Protein AF-A0A840HCQ5-F1 (afdb_monomer)

Secondary structure (DSSP, 8-state):
---HHHHHHHHHHS-TT------HHHHHHHHHS-TTGGG-HHHHHHHHHHHHHHS----

Solvent-accessible surface area (backbone atoms only — not comparable to full-atom values): 3576 Å² total; per-residue (Å²): 135,86,50,58,39,54,53,51,47,56,50,70,69,49,59,92,86,54,87,72,75,71,60,67,55,46,55,48,31,43,65,74,40,54,81,70,49,57,73,34,57,67,55,28,34,49,36,31,55,51,37,57,67,75,55,71,81,76,129

Radius of gyration: 11.7 Å; Cα contacts (8 Å, |Δi|>4): 41; chains: 1; bounding box: 25×33×28 Å

pLDDT: mean 81.69, std 10.14, range [53.38, 91.0]

Foldseek 3Di:
DQALLNLVCCVVPDDPPDPRDDPPLLVVLLVVDDPVCNPPRVSSRVSSVVSCVVDDPDD

Structure (mmCIF, N/CA/C/O backbone):
data_AF-A0A840HCQ5-F1
#
_entry.id   AF-A0A8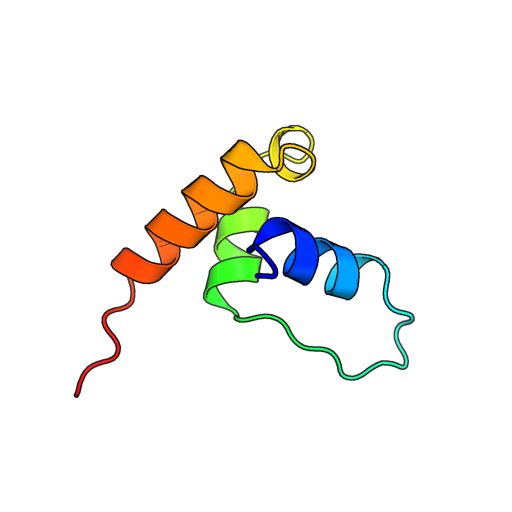40HCQ5-F1
#
loop_
_atom_site.group_PDB
_atom_site.id
_atom_site.type_symbol
_atom_site.label_atom_id
_atom_site.label_alt_id
_atom_site.label_comp_id
_atom_site.label_asym_id
_atom_site.label_entity_id
_atom_site.label_seq_id
_atom_site.pdbx_PDB_ins_code
_atom_site.Cartn_x
_atom_site.Cartn_y
_atom_site.Cartn_z
_atom_site.occupancy
_atom_site.B_iso_or_equiv
_atom_site.auth_seq_id
_atom_site.auth_comp_id
_atom_site.auth_asym_id
_atom_site.auth_atom_id
_atom_site.pdbx_PDB_model_num
ATOM 1 N N . MET A 1 1 ? -14.164 1.660 -8.231 1.00 61.69 1 MET A N 1
ATOM 2 C CA . MET A 1 1 ? -13.399 0.482 -7.772 1.00 61.69 1 MET A CA 1
ATOM 3 C C . MET A 1 1 ? -12.067 1.021 -7.277 1.00 61.69 1 MET A C 1
ATOM 5 O O . MET A 1 1 ? -11.428 1.716 -8.050 1.00 61.69 1 MET A O 1
ATOM 9 N N . MET A 1 2 ? -11.725 0.859 -5.997 1.00 75.69 2 MET A N 1
ATOM 10 C CA . MET A 1 2 ? -10.463 1.386 -5.449 1.00 75.69 2 MET A CA 1
ATOM 11 C C . MET A 1 2 ? -9.355 0.368 -5.696 1.00 75.69 2 MET A C 1
ATOM 13 O O . MET A 1 2 ? -9.460 -0.788 -5.266 1.00 75.69 2 MET A O 1
ATOM 17 N N . ASP A 1 3 ? -8.333 0.794 -6.431 1.00 86.88 3 ASP A N 1
ATOM 18 C CA . ASP A 1 3 ? -7.198 -0.049 -6.784 1.00 86.88 3 ASP A CA 1
ATOM 19 C C . ASP A 1 3 ? -6.226 -0.211 -5.606 1.00 86.88 3 ASP A C 1
ATOM 21 O O . ASP A 1 3 ? -6.362 0.419 -4.554 1.00 86.88 3 ASP A O 1
ATOM 25 N N . ALA A 1 4 ? -5.232 -1.079 -5.779 1.00 85.88 4 ALA A N 1
ATOM 26 C CA . ALA A 1 4 ? -4.193 -1.326 -4.785 1.00 85.88 4 ALA A CA 1
ATOM 27 C C . ALA A 1 4 ? -3.434 -0.043 -4.411 1.00 85.88 4 ALA A C 1
ATOM 29 O O . ALA A 1 4 ? -3.188 0.198 -3.229 1.00 85.88 4 ALA A O 1
ATOM 30 N N . PHE A 1 5 ? -3.152 0.805 -5.402 1.00 88.62 5 PHE A N 1
ATOM 31 C CA . PHE A 1 5 ? -2.526 2.106 -5.182 1.00 88.62 5 PHE A CA 1
ATOM 32 C C . PHE A 1 5 ? -3.352 3.012 -4.265 1.00 88.62 5 PHE A C 1
ATOM 34 O O . PHE A 1 5 ? -2.821 3.549 -3.302 1.00 88.62 5 PHE A O 1
ATOM 41 N N . ASP A 1 6 ? -4.656 3.133 -4.520 1.00 88.69 6 ASP A N 1
ATOM 42 C CA . ASP A 1 6 ? -5.546 4.006 -3.746 1.00 88.69 6 ASP A CA 1
ATOM 43 C C . ASP A 1 6 ? -5.603 3.574 -2.275 1.00 88.69 6 ASP A C 1
ATOM 45 O O . ASP A 1 6 ? -5.421 4.387 -1.374 1.00 88.69 6 ASP A O 1
ATOM 49 N N . ARG A 1 7 ? -5.708 2.262 -2.020 1.00 86.38 7 ARG A N 1
ATOM 50 C CA . ARG A 1 7 ? -5.659 1.711 -0.655 1.00 86.38 7 ARG A CA 1
ATOM 51 C C . ARG A 1 7 ? -4.322 1.955 0.038 1.00 86.38 7 ARG A C 1
ATOM 53 O O . ARG A 1 7 ? -4.307 2.263 1.228 1.00 86.38 7 ARG A O 1
ATOM 60 N N . PHE A 1 8 ? -3.211 1.785 -0.681 1.00 87.00 8 PHE A N 1
ATOM 61 C CA . PHE A 1 8 ? -1.882 2.047 -0.134 1.00 87.00 8 PHE A CA 1
ATOM 62 C C . PHE A 1 8 ? -1.716 3.528 0.212 1.00 87.00 8 PHE A C 1
ATOM 64 O O . PHE A 1 8 ? -1.242 3.847 1.298 1.00 87.00 8 PHE A O 1
ATOM 71 N N . TRP A 1 9 ? -2.176 4.427 -0.658 1.00 86.75 9 TRP A N 1
ATOM 72 C CA . TRP A 1 9 ? -2.119 5.866 -0.425 1.00 86.75 9 TRP A CA 1
ATOM 73 C C . TRP A 1 9 ? -3.028 6.339 0.695 1.00 86.75 9 TRP A C 1
ATOM 75 O O . TRP A 1 9 ? -2.568 7.080 1.553 1.00 86.75 9 TRP A O 1
ATOM 85 N N . GLN A 1 10 ? -4.249 5.821 0.796 1.00 86.00 10 GLN A N 1
ATOM 86 C CA . GLN A 1 10 ? -5.102 6.085 1.954 1.00 86.00 10 GLN A CA 1
ATOM 87 C C . GLN A 1 10 ? -4.475 5.600 3.264 1.00 86.00 10 GLN A C 1
ATOM 89 O O . GLN A 1 10 ? -4.629 6.242 4.297 1.00 86.00 10 GLN A O 1
ATOM 94 N N . TRP A 1 11 ? -3.764 4.472 3.243 1.00 87.12 11 TRP A N 1
ATOM 95 C CA . TRP A 1 11 ? -3.058 3.975 4.420 1.00 87.12 11 TRP A CA 1
ATOM 96 C C . TRP A 1 11 ? -1.800 4.770 4.757 1.00 87.12 11 TRP A C 1
ATOM 98 O O . TRP A 1 11 ? -1.504 4.921 5.941 1.00 87.12 11 TRP A O 1
ATOM 108 N N . ALA A 1 12 ? -1.069 5.246 3.751 1.00 84.94 12 ALA A N 1
ATOM 109 C CA . ALA A 1 12 ? 0.152 6.021 3.929 1.00 84.94 12 ALA A CA 1
ATOM 110 C C . ALA A 1 12 ? -0.136 7.468 4.362 1.00 84.94 12 ALA A C 1
ATOM 112 O O . ALA A 1 12 ? 0.643 8.034 5.122 1.00 84.94 12 ALA A O 1
ATOM 113 N N . ASP A 1 13 ? -1.247 8.045 3.896 1.00 86.94 13 ASP A N 1
ATOM 114 C CA . ASP A 1 13 ? -1.687 9.414 4.203 1.00 86.94 13 ASP A CA 1
ATOM 115 C C . ASP A 1 13 ? -2.421 9.522 5.551 1.00 86.94 13 ASP A C 1
ATOM 117 O O . ASP A 1 13 ? -2.497 10.597 6.145 1.00 86.94 13 ASP A O 1
ATOM 121 N N . LYS A 1 14 ? -2.957 8.410 6.077 1.00 82.50 14 LYS A N 1
ATOM 122 C CA . LYS A 1 14 ? -3.739 8.453 7.317 1.00 82.50 14 LYS A CA 1
ATOM 123 C C . LYS A 1 14 ? -2.890 8.940 8.515 1.00 82.50 14 LYS A C 1
ATOM 125 O O . LYS A 1 14 ? -1.731 8.541 8.665 1.00 82.50 14 LYS A O 1
ATOM 130 N N . PRO A 1 15 ? -3.494 9.680 9.461 1.00 77.81 15 PRO A N 1
ATOM 131 C CA . PRO A 1 15 ? -2.868 9.950 10.751 1.00 77.81 15 PRO A CA 1
ATOM 132 C C . PRO A 1 15 ? -2.708 8.654 11.561 1.00 77.81 15 PRO A C 1
ATOM 134 O O . PRO A 1 15 ? -3.527 7.740 11.452 1.00 77.81 15 PRO A O 1
ATOM 137 N N . LEU A 1 16 ? -1.672 8.585 12.408 1.00 71.19 16 LEU A N 1
ATOM 138 C CA . LEU A 1 16 ? -1.309 7.401 13.214 1.00 71.19 16 LEU A CA 1
ATOM 139 C C . LEU A 1 16 ? -2.473 6.845 14.067 1.00 71.19 16 LEU A C 1
ATOM 141 O O . LEU A 1 16 ? -2.480 5.678 14.444 1.00 71.19 16 LEU A O 1
ATOM 145 N N . GLU A 1 17 ? -3.452 7.700 14.347 1.00 78.31 17 GLU A N 1
ATOM 146 C CA . GLU A 1 17 ? -4.670 7.466 15.125 1.00 78.31 17 GLU A CA 1
ATOM 147 C C . GLU A 1 17 ? -5.699 6.587 14.395 1.00 78.31 17 GLU A C 1
ATOM 149 O O . GLU A 1 17 ? -6.613 6.043 15.012 1.00 78.31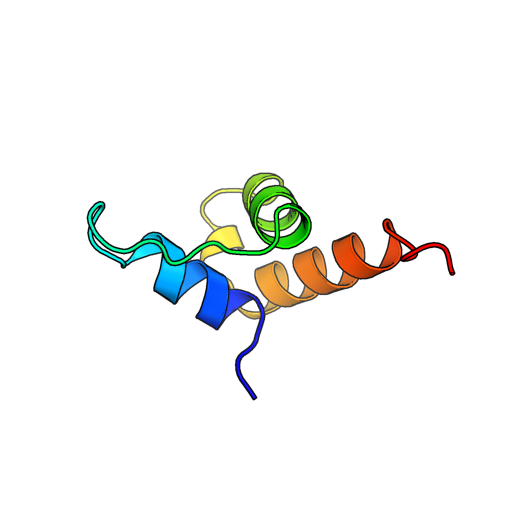 17 GLU A O 1
ATOM 154 N N . ASN A 1 18 ? -5.580 6.460 13.070 1.00 75.75 18 ASN A N 1
ATOM 155 C CA . ASN A 1 18 ? -6.557 5.765 12.249 1.00 75.75 18 ASN A CA 1
ATOM 156 C C . ASN A 1 18 ? -6.197 4.269 12.127 1.00 75.75 18 ASN A C 1
ATOM 158 O O . ASN A 1 18 ? -5.155 3.937 11.555 1.00 75.75 18 ASN A O 1
ATOM 162 N N . PRO A 1 19 ? -7.057 3.335 12.580 1.00 70.31 19 PRO A N 1
ATOM 163 C CA . PRO A 1 19 ? -6.792 1.897 12.524 1.00 70.31 19 PRO A CA 1
ATOM 164 C C . PRO A 1 19 ? -6.900 1.299 11.109 1.00 70.31 19 PRO A C 1
ATOM 166 O O . PRO A 1 19 ? -6.996 0.079 1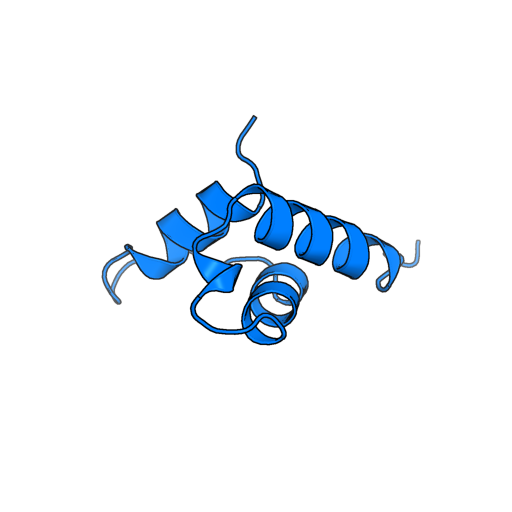0.966 1.00 70.31 19 PRO A O 1
ATOM 169 N N . LEU A 1 20 ? -6.893 2.119 10.049 1.00 77.62 20 LEU A N 1
ATOM 170 C CA . LEU A 1 20 ? -6.913 1.637 8.671 1.00 77.62 20 LEU A CA 1
ATOM 171 C C . LEU A 1 20 ? -5.716 0.706 8.452 1.00 77.62 20 LEU A C 1
ATOM 173 O O . LEU A 1 20 ? -4.560 1.123 8.517 1.00 77.62 20 LEU A O 1
ATOM 177 N N . THR A 1 21 ? -5.980 -0.564 8.199 1.00 79.94 21 THR A N 1
ATOM 178 C CA . THR A 1 21 ? -4.961 -1.563 7.883 1.00 79.94 21 THR A CA 1
ATOM 179 C C . THR A 1 21 ? -5.123 -1.966 6.427 1.00 79.94 21 THR A C 1
ATOM 181 O O . THR A 1 21 ? -6.237 -2.085 5.920 1.00 79.94 21 THR A O 1
ATOM 184 N N . ILE A 1 22 ? -4.002 -2.121 5.728 1.00 85.56 22 ILE A N 1
ATOM 185 C CA . ILE A 1 22 ? -3.989 -2.680 4.376 1.00 85.56 22 ILE A CA 1
ATOM 186 C C . ILE A 1 22 ? -3.633 -4.162 4.440 1.00 85.56 22 ILE A C 1
ATOM 188 O O . ILE A 1 22 ? -2.982 -4.586 5.400 1.00 85.56 22 ILE A O 1
ATOM 192 N N . PRO A 1 23 ? -4.027 -4.955 3.430 1.00 84.06 23 PRO A N 1
ATOM 193 C CA . PRO A 1 23 ? -3.600 -6.342 3.327 1.00 84.06 23 PRO A CA 1
ATOM 194 C C . PRO A 1 23 ? -2.074 -6.445 3.422 1.00 84.06 23 PRO A C 1
ATOM 196 O O . PRO A 1 23 ? -1.357 -5.679 2.773 1.00 84.06 23 PRO A O 1
ATOM 199 N N . ALA A 1 24 ? -1.573 -7.400 4.207 1.00 84.00 24 ALA A N 1
ATOM 200 C CA . ALA A 1 24 ? -0.133 -7.590 4.390 1.00 84.00 24 ALA A CA 1
ATOM 201 C C . ALA A 1 24 ? 0.582 -7.893 3.061 1.00 84.00 24 ALA A C 1
ATOM 203 O O . ALA A 1 24 ? 1.687 -7.408 2.836 1.00 84.00 24 ALA A O 1
ATOM 204 N N . GLU A 1 25 ? -0.078 -8.627 2.161 1.00 85.38 25 GLU A N 1
ATOM 205 C CA . GLU A 1 25 ? 0.373 -8.880 0.786 1.00 85.38 25 GLU A CA 1
ATOM 206 C C . GLU A 1 25 ? 0.572 -7.584 -0.013 1.00 85.38 25 GLU A C 1
ATOM 208 O O . GLU A 1 25 ? 1.583 -7.434 -0.688 1.00 85.38 25 GLU A O 1
ATOM 213 N N . LEU A 1 26 ? -0.339 -6.612 0.125 1.00 86.00 26 LEU A N 1
ATOM 214 C CA . LEU A 1 26 ? -0.264 -5.329 -0.569 1.00 86.00 26 LEU A CA 1
ATOM 215 C C . LEU A 1 26 ? 0.885 -4.497 -0.005 1.00 86.00 26 LEU A C 1
ATOM 217 O O . LEU A 1 26 ? 1.693 -3.966 -0.760 1.00 86.00 26 LEU A O 1
ATOM 221 N N . HIS A 1 27 ? 0.979 -4.411 1.323 1.00 87.06 27 HIS A N 1
ATOM 222 C CA . HIS A 1 27 ? 2.072 -3.700 1.978 1.00 87.06 27 HIS A CA 1
ATOM 223 C C . HIS A 1 27 ? 3.432 -4.281 1.579 1.00 87.06 27 HIS A C 1
ATOM 225 O O . HIS A 1 27 ? 4.348 -3.535 1.242 1.00 87.06 27 HIS A O 1
ATOM 231 N N . ARG A 1 28 ? 3.557 -5.613 1.575 1.00 87.12 28 ARG A N 1
ATOM 232 C CA . ARG A 1 28 ? 4.781 -6.306 1.177 1.00 87.12 28 ARG A CA 1
ATOM 233 C C . ARG A 1 28 ? 5.112 -6.067 -0.298 1.00 87.12 28 ARG A C 1
ATOM 235 O O . ARG A 1 28 ? 6.222 -5.637 -0.577 1.00 87.12 28 ARG A O 1
ATOM 242 N N . ALA A 1 29 ? 4.153 -6.250 -1.205 1.00 89.50 29 ALA A N 1
ATOM 243 C CA . ALA A 1 29 ? 4.356 -6.041 -2.638 1.00 89.50 29 ALA A CA 1
ATOM 244 C C . ALA A 1 29 ? 4.846 -4.622 -2.957 1.00 89.50 29 ALA A C 1
ATOM 246 O O . ALA A 1 29 ? 5.775 -4.439 -3.736 1.00 89.50 29 ALA A O 1
ATOM 247 N N . VAL A 1 30 ? 4.264 -3.608 -2.307 1.00 87.06 30 VAL A N 1
ATOM 248 C CA . VAL A 1 30 ? 4.684 -2.209 -2.477 1.00 87.06 30 VAL A CA 1
ATOM 249 C C . VAL A 1 30 ? 6.043 -1.942 -1.824 1.00 87.06 30 VAL A C 1
ATOM 251 O O . VAL A 1 30 ? 6.844 -1.179 -2.354 1.00 87.06 30 VAL A O 1
ATOM 254 N N . MET A 1 31 ? 6.346 -2.581 -0.694 1.00 88.38 31 MET A N 1
ATOM 255 C CA . MET A 1 31 ? 7.665 -2.494 -0.058 1.00 88.38 31 MET A CA 1
ATOM 256 C C . MET A 1 31 ? 8.775 -3.145 -0.896 1.00 88.38 31 MET A C 1
ATOM 258 O O . MET A 1 31 ? 9.907 -2.664 -0.848 1.00 88.38 31 MET A O 1
ATOM 262 N N . GLU A 1 32 ? 8.464 -4.184 -1.674 1.00 89.62 32 GLU A N 1
ATOM 263 C CA . GLU A 1 32 ? 9.393 -4.822 -2.618 1.00 89.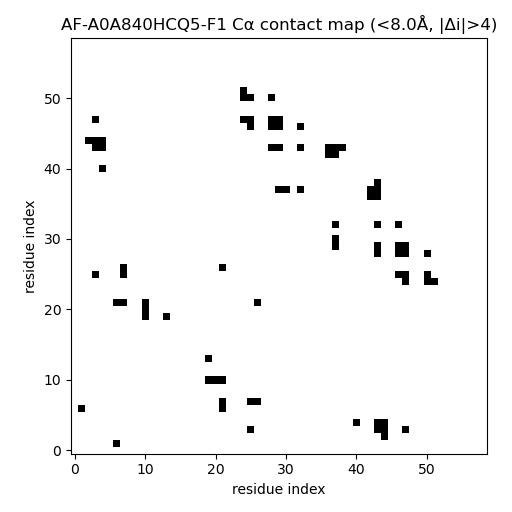62 32 GLU A CA 1
ATOM 264 C C . GLU A 1 32 ? 9.698 -3.933 -3.840 1.00 89.62 32 GLU A C 1
ATOM 266 O O . GLU A 1 32 ? 10.767 -4.064 -4.437 1.00 89.62 32 GLU A O 1
ATOM 271 N N . LEU A 1 33 ? 8.823 -2.973 -4.171 1.00 87.81 33 LEU A N 1
ATOM 272 C CA . LEU A 1 33 ? 9.093 -1.950 -5.185 1.00 87.81 33 LEU A CA 1
ATOM 273 C C . LEU A 1 33 ? 10.098 -0.903 -4.685 1.00 87.81 33 LEU A C 1
ATOM 275 O O . LEU A 1 33 ? 10.125 -0.542 -3.498 1.00 87.81 33 LEU A O 1
ATOM 279 N N . ALA A 1 34 ? 10.886 -0.354 -5.614 1.00 88.94 34 ALA A N 1
ATOM 280 C CA . ALA A 1 34 ? 11.748 0.785 -5.329 1.00 88.94 34 ALA A CA 1
ATOM 281 C C . ALA A 1 34 ? 10.901 2.025 -4.983 1.00 88.94 34 ALA A C 1
ATOM 283 O O . ALA A 1 34 ? 9.774 2.160 -5.459 1.00 88.94 34 ALA A O 1
ATOM 284 N N . PRO A 1 35 ? 11.409 2.950 -4.151 1.00 85.38 35 PRO A N 1
ATOM 285 C CA . PRO A 1 35 ? 10.626 4.082 -3.655 1.00 85.38 35 PRO A CA 1
ATOM 286 C C . PRO A 1 35 ? 10.055 4.993 -4.753 1.00 85.38 35 PRO A C 1
ATOM 288 O O . PRO A 1 35 ? 9.018 5.610 -4.518 1.00 85.38 35 PRO A O 1
ATOM 291 N N . ASP A 1 36 ? 10.695 5.057 -5.923 1.00 88.25 36 ASP A N 1
ATOM 292 C CA . ASP A 1 36 ? 10.187 5.791 -7.088 1.00 88.25 36 ASP A CA 1
ATOM 293 C C . ASP A 1 36 ? 8.966 5.072 -7.695 1.00 88.25 36 ASP A C 1
ATOM 295 O O . ASP A 1 36 ? 7.884 5.648 -7.778 1.00 88.25 36 ASP A O 1
ATOM 299 N N . ASP A 1 37 ? 9.084 3.759 -7.927 1.00 88.81 37 ASP A N 1
ATOM 300 C CA . ASP A 1 37 ? 8.016 2.898 -8.456 1.00 88.81 37 ASP A CA 1
ATOM 301 C C . ASP A 1 37 ? 6.795 2.782 -7.523 1.00 88.81 37 ASP A C 1
ATOM 303 O O . ASP A 1 37 ? 5.693 2.465 -7.969 1.00 88.81 37 ASP A O 1
ATOM 307 N N . ARG A 1 38 ? 6.947 3.055 -6.219 1.00 86.25 38 ARG A N 1
ATOM 308 C CA . ARG A 1 38 ? 5.813 3.102 -5.269 1.00 86.25 38 ARG A CA 1
ATOM 309 C C . ARG A 1 38 ? 4.844 4.247 -5.560 1.00 86.25 38 ARG A C 1
ATOM 311 O O . ARG A 1 38 ? 3.713 4.209 -5.078 1.00 86.25 38 ARG A O 1
ATOM 318 N N . ARG A 1 39 ? 5.274 5.271 -6.305 1.00 86.06 39 ARG A N 1
ATOM 319 C CA . ARG A 1 39 ? 4.411 6.371 -6.763 1.00 86.06 39 ARG A CA 1
ATOM 320 C C . ARG A 1 39 ? 3.722 6.059 -8.091 1.00 86.06 39 ARG A C 1
ATOM 322 O O . ARG A 1 39 ? 2.749 6.733 -8.425 1.00 86.06 39 ARG A O 1
ATOM 329 N N . ASP A 1 40 ? 4.161 5.023 -8.802 1.00 90.62 40 ASP A N 1
ATOM 330 C CA . ASP A 1 40 ? 3.543 4.571 -10.041 1.00 90.62 40 ASP A CA 1
ATOM 331 C C . ASP A 1 40 ? 2.336 3.676 -9.767 1.00 90.62 40 ASP A C 1
ATOM 333 O O . ASP A 1 40 ? 2.445 2.531 -9.318 1.00 90.62 40 ASP A O 1
ATOM 337 N N . ARG A 1 41 ? 1.148 4.188 -10.106 1.00 90.25 41 ARG A N 1
ATOM 338 C CA . ARG A 1 41 ? -0.120 3.461 -9.954 1.00 90.25 41 ARG A CA 1
ATOM 339 C C . ARG A 1 41 ? -0.111 2.118 -10.677 1.00 90.25 41 ARG A C 1
ATOM 341 O O . ARG A 1 41 ? -0.621 1.139 -10.138 1.00 90.25 41 ARG A O 1
ATOM 348 N N . GLU A 1 42 ? 0.445 2.079 -11.885 1.00 90.56 42 GLU A N 1
ATOM 349 C CA . GLU A 1 42 ? 0.511 0.860 -12.692 1.00 90.56 42 GLU A CA 1
ATOM 350 C C . GLU A 1 42 ? 1.379 -0.203 -12.015 1.00 90.56 42 GLU A C 1
ATOM 352 O O . GLU A 1 42 ? 0.935 -1.336 -11.847 1.00 90.56 42 GLU A O 1
ATOM 357 N N . LYS A 1 43 ? 2.562 0.180 -11.525 1.00 91.00 43 LYS A N 1
ATOM 358 C CA . LYS A 1 43 ? 3.497 -0.752 -10.889 1.00 91.00 43 LYS A CA 1
ATOM 359 C C . LYS A 1 43 ? 3.012 -1.257 -9.544 1.00 91.00 43 LYS A C 1
ATOM 361 O O . LYS A 1 43 ? 3.126 -2.445 -9.264 1.00 91.00 43 LYS A O 1
ATOM 366 N N . VAL A 1 44 ? 2.412 -0.389 -8.732 1.00 89.12 44 VAL A N 1
ATOM 367 C CA . VAL A 1 44 ? 1.780 -0.804 -7.473 1.00 89.12 44 VAL A CA 1
ATOM 368 C C . VAL A 1 44 ? 0.622 -1.769 -7.730 1.00 89.12 44 VAL A C 1
ATOM 370 O O . VAL A 1 44 ? 0.475 -2.757 -7.010 1.00 89.12 44 VAL A O 1
ATOM 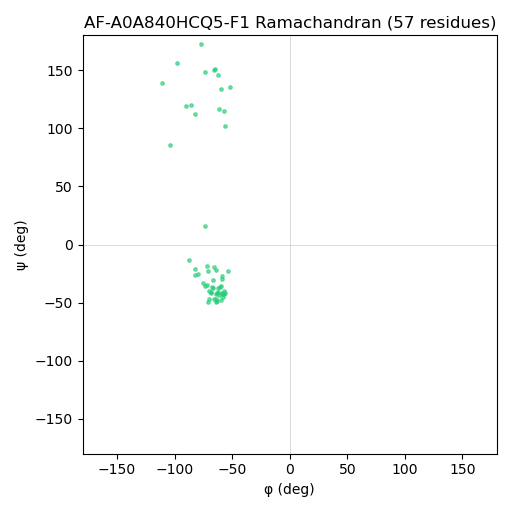373 N N . ASN A 1 45 ? -0.191 -1.519 -8.760 1.00 89.50 45 ASN A N 1
ATOM 374 C CA . ASN A 1 45 ? -1.287 -2.414 -9.119 1.00 89.50 45 ASN A CA 1
ATOM 375 C C . ASN A 1 45 ? -0.793 -3.761 -9.659 1.00 89.50 45 ASN A C 1
ATOM 377 O O . ASN A 1 45 ? -1.350 -4.789 -9.275 1.00 89.50 45 ASN A O 1
ATOM 381 N N . ASP A 1 46 ? 0.243 -3.768 -10.498 1.00 90.75 46 ASP A N 1
ATOM 382 C CA . ASP A 1 46 ? 0.864 -4.990 -11.015 1.00 90.75 46 ASP A CA 1
ATOM 383 C 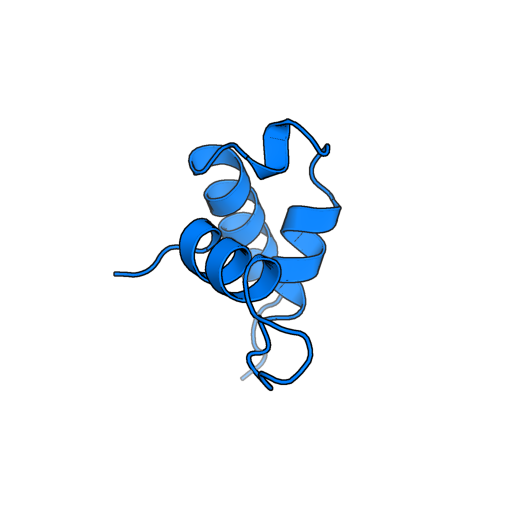C . ASP A 1 46 ? 1.495 -5.822 -9.889 1.00 90.75 46 ASP A C 1
ATOM 385 O O . ASP A 1 46 ? 1.164 -6.998 -9.723 1.00 90.75 46 ASP A O 1
ATOM 389 N N . ALA A 1 47 ? 2.290 -5.191 -9.020 1.00 89.69 47 ALA A N 1
ATOM 390 C CA . ALA A 1 47 ? 2.895 -5.845 -7.863 1.00 89.69 47 ALA A CA 1
ATOM 391 C C . ALA A 1 47 ? 1.833 -6.436 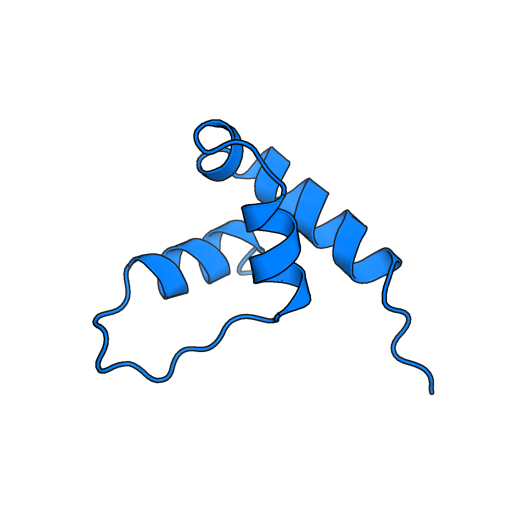-6.920 1.00 89.69 47 ALA A C 1
ATOM 393 O O . ALA A 1 47 ? 1.953 -7.574 -6.464 1.00 89.69 47 ALA A O 1
ATOM 394 N N . ALA A 1 48 ? 0.751 -5.698 -6.662 1.00 87.19 48 ALA A N 1
ATOM 395 C CA . ALA A 1 48 ? -0.359 -6.192 -5.854 1.00 87.19 48 ALA A CA 1
ATOM 396 C C . ALA A 1 48 ? -1.112 -7.353 -6.524 1.00 87.19 48 ALA A C 1
ATOM 398 O O . ALA A 1 48 ? -1.543 -8.286 -5.843 1.00 87.19 48 ALA A O 1
ATOM 399 N N . ALA A 1 49 ? -1.279 -7.318 -7.848 1.00 87.56 49 ALA A N 1
ATOM 400 C CA . ALA A 1 49 ? -1.885 -8.411 -8.603 1.00 87.56 49 ALA A CA 1
ATOM 401 C C . ALA A 1 49 ? -1.001 -9.667 -8.590 1.00 87.56 49 ALA A C 1
ATOM 403 O O . ALA A 1 49 ? -1.522 -10.780 -8.488 1.00 87.56 49 ALA A O 1
ATOM 404 N N . HIS A 1 50 ? 0.322 -9.496 -8.633 1.00 85.12 50 HIS A N 1
ATOM 405 C CA . HIS A 1 50 ? 1.282 -10.585 -8.507 1.00 85.12 50 HIS A CA 1
ATOM 406 C C . HIS A 1 50 ? 1.242 -11.215 -7.108 1.00 85.12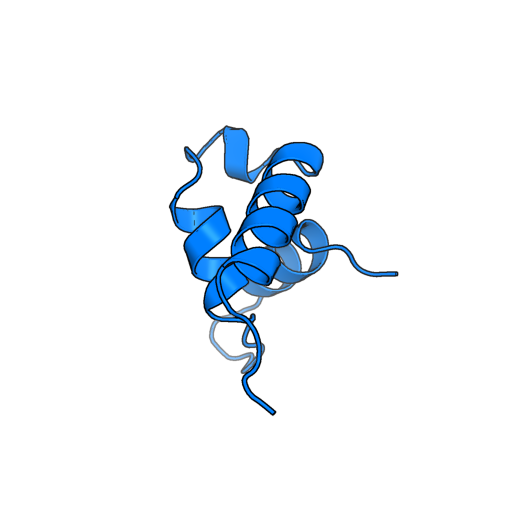 50 HIS A C 1
ATOM 408 O O . HIS A 1 50 ? 1.104 -12.430 -6.984 1.00 85.12 50 HIS A O 1
ATOM 414 N N . ALA A 1 51 ? 1.246 -10.395 -6.053 1.00 81.69 51 ALA A N 1
ATOM 415 C CA . ALA A 1 51 ? 1.195 -10.869 -4.670 1.00 81.69 51 ALA A CA 1
ATOM 416 C C . ALA A 1 51 ? -0.097 -11.635 -4.337 1.00 81.69 51 ALA A C 1
ATOM 418 O O . ALA A 1 51 ? -0.044 -12.666 -3.668 1.00 81.69 51 ALA A O 1
ATOM 419 N N . LYS A 1 52 ? -1.246 -11.212 -4.882 1.00 71.00 52 LYS A N 1
ATOM 420 C CA . LYS A 1 52 ? -2.517 -11.957 -4.780 1.00 71.00 52 LYS A CA 1
ATOM 421 C C . LYS A 1 52 ? -2.453 -13.364 -5.361 1.00 71.00 52 LYS A C 1
ATOM 423 O O . LYS A 1 52 ? -3.215 -14.237 -4.958 1.00 71.00 52 LYS A O 1
ATOM 428 N N . LYS A 1 53 ? -1.601 -13.564 -6.363 1.00 67.25 53 LYS A N 1
ATOM 429 C CA . LYS A 1 53 ? -1.459 -14.835 -7.073 1.00 67.25 53 LYS A CA 1
ATOM 430 C C . LYS A 1 53 ? -0.560 -15.812 -6.316 1.00 67.25 53 LYS A C 1
ATOM 432 O O . LYS A 1 53 ? -0.735 -17.019 -6.460 1.00 67.25 53 LYS A O 1
ATOM 437 N N . ASP A 1 54 ? 0.357 -15.282 -5.508 1.00 63.00 54 ASP A N 1
ATOM 438 C CA . ASP A 1 54 ? 1.313 -16.046 -4.701 1.00 63.00 54 ASP A CA 1
ATOM 439 C C . ASP A 1 54 ? 0.690 -16.599 -3.405 1.00 63.00 54 ASP A C 1
ATOM 441 O O . ASP A 1 54 ? 1.087 -17.657 -2.919 1.00 63.00 54 ASP A O 1
ATOM 445 N N . PHE A 1 55 ? -0.366 -15.952 -2.895 1.00 58.41 55 PHE A N 1
ATOM 446 C CA . PHE A 1 55 ? -1.163 -16.449 -1.771 1.00 58.41 55 PHE A CA 1
ATOM 447 C C . PHE A 1 55 ? -2.509 -17.013 -2.247 1.00 58.41 55 PHE A C 1
ATOM 449 O O . PHE A 1 55 ? -3.523 -16.311 -2.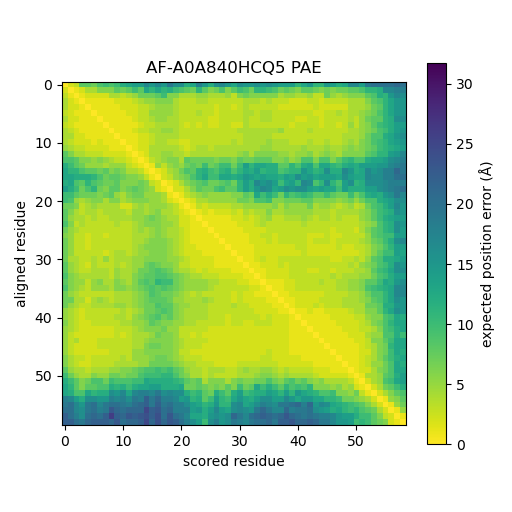193 1.00 58.41 55 PHE A O 1
ATOM 456 N N . PRO A 1 56 ? -2.591 -18.291 -2.669 1.00 54.41 56 PRO A N 1
ATOM 457 C CA . PRO A 1 56 ? -3.887 -18.935 -2.758 1.00 54.41 56 PRO A CA 1
ATOM 458 C C . PRO A 1 56 ? -4.475 -18.959 -1.345 1.00 54.41 56 PRO A C 1
ATOM 460 O O . PRO A 1 56 ? -3.922 -19.594 -0.443 1.00 54.41 56 PRO A O 1
ATOM 463 N N . VAL A 1 57 ? -5.598 -18.267 -1.146 1.00 59.38 57 VAL A N 1
ATOM 464 C CA . VAL A 1 57 ? -6.473 -18.519 0.001 1.00 59.38 57 VAL A CA 1
ATOM 465 C C . VAL A 1 57 ? -6.829 -20.000 -0.092 1.00 59.38 57 VAL A C 1
ATOM 467 O O . VAL A 1 57 ? -7.591 -20.398 -0.974 1.00 59.38 57 VAL A O 1
ATOM 470 N N . ARG A 1 58 ? -6.175 -20.842 0.720 1.00 53.38 58 ARG A N 1
ATOM 471 C CA . ARG A 1 58 ? -6.520 -22.265 0.772 1.00 53.38 58 ARG A CA 1
ATOM 472 C C . ARG A 1 58 ? -7.987 -22.364 1.208 1.00 53.38 58 ARG A C 1
ATOM 474 O O . ARG A 1 58 ? -8.352 -21.640 2.136 1.00 53.38 58 ARG A O 1
ATOM 481 N N . PRO A 1 59 ? -8.797 -23.189 0.521 1.00 58.34 59 PRO A N 1
ATOM 482 C CA . PRO A 1 59 ? -10.195 -23.404 0.879 1.00 58.34 59 PRO A CA 1
ATOM 483 C C . PRO A 1 59 ? -10.343 -24.006 2.278 1.00 58.34 59 PRO A C 1
ATOM 485 O O . PRO A 1 59 ? -9.397 -24.697 2.732 1.00 58.34 59 PRO A O 1
#

Sequence (59 aa):
MMDAFDRFWQWADKPLENPLTIPAELHRAVMELAPDDRRDREKVNDAAAHAKKDFPVRP

Nearest PDB structures (foldseek):
  5xte-assembly1_F  TM=3.142E-01  e=3.182E+00  Homo sapiens
  4d6u-assembly2_S  TM=3.158E-01  e=4.538E+00  Bos taurus
  6xvf-assembly1_F  TM=3.215E-01  e=4.538E+00  Bos taurus
  5klv-assembly1_F  TM=3.212E-01  e=4.277E+00  Bos taurus
  8q1b-assembly1_R  TM=3.216E-01  e=5.420E+00  Schizosaccharomyces pombe

Mean predicted aligned error: 6.28 Å